Protein AF-X1T125-F1 (afdb_monomer_lite)

Organism: NCBI:txid412755

Sequence (90 aa):
MPIKWSAVKVSEAMDEVENQVSLAEAFIAEAKVKTQAARNIANLPQYVDQHLVRLIGDIERIDRVKDSIKAVRKDIPDGAIEAEQEHAKH

Structure (mmCIF, N/CA/C/O backbone):
data_AF-X1T125-F1
#
_entry.id   AF-X1T125-F1
#
loop_
_atom_site.group_PDB
_atom_site.id
_atom_site.type_symbol
_atom_site.label_atom_id
_atom_site.label_alt_id
_atom_site.label_comp_id
_atom_site.label_asym_id
_atom_site.label_entity_id
_atom_site.label_seq_id
_atom_site.pdbx_PDB_ins_code
_atom_site.Cartn_x
_atom_site.Cartn_y
_atom_site.Cartn_z
_atom_site.occupancy
_atom_site.B_iso_or_equiv
_atom_site.auth_seq_id
_atom_site.auth_comp_id
_atom_site.auth_asym_id
_atom_site.auth_atom_id
_atom_site.pdbx_PDB_model_num
ATOM 1 N N . MET A 1 1 ? -27.449 -4.538 17.171 1.00 59.22 1 MET A N 1
ATOM 2 C CA . MET A 1 1 ? -27.193 -6.000 17.216 1.00 59.22 1 MET A 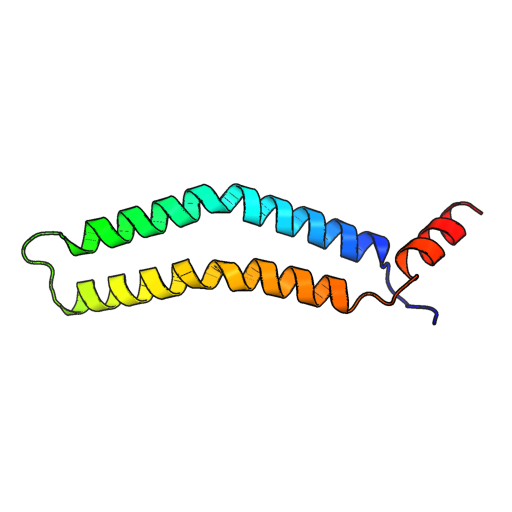CA 1
ATOM 3 C C . MET A 1 1 ? -25.861 -6.182 17.935 1.00 59.22 1 MET A C 1
ATOM 5 O O . MET A 1 1 ? -24.943 -5.474 17.541 1.00 59.22 1 MET A O 1
ATOM 9 N N . PRO A 1 2 ? -25.724 -7.004 18.992 1.00 75.69 2 PRO A N 1
ATOM 10 C CA . PRO A 1 2 ? -24.452 -7.086 19.707 1.00 75.69 2 PRO A CA 1
ATOM 11 C C . PRO A 1 2 ? -23.423 -7.830 18.847 1.00 75.69 2 PRO A C 1
ATOM 13 O O . PRO A 1 2 ? -23.540 -9.035 18.619 1.00 75.69 2 PRO A O 1
ATOM 16 N N . ILE A 1 3 ? -22.440 -7.097 18.330 1.00 83.06 3 ILE A N 1
ATOM 17 C CA . ILE A 1 3 ? -21.276 -7.666 17.650 1.00 83.06 3 ILE A CA 1
ATOM 18 C C . ILE A 1 3 ? -20.329 -8.285 18.690 1.00 83.06 3 ILE A C 1
ATOM 20 O O . ILE A 1 3 ? -20.218 -7.801 19.812 1.00 83.06 3 ILE A O 1
ATOM 24 N N . LYS A 1 4 ? -19.676 -9.401 18.341 1.00 89.62 4 LYS A N 1
ATOM 25 C CA . LYS A 1 4 ? -18.783 -10.158 19.251 1.00 89.62 4 LYS A CA 1
ATOM 26 C C . LYS A 1 4 ? -17.318 -9.712 19.183 1.00 89.62 4 LYS A C 1
ATOM 28 O O . LYS A 1 4 ? -16.434 -10.395 19.690 1.00 89.62 4 LYS A O 1
ATOM 33 N N . TRP A 1 5 ? -17.062 -8.618 18.489 1.00 92.00 5 TRP A N 1
ATOM 34 C CA . TRP A 1 5 ? -15.748 -8.078 18.173 1.00 92.00 5 TRP A CA 1
ATOM 35 C C . TRP A 1 5 ? -15.797 -6.560 18.351 1.00 92.00 5 TRP A C 1
ATOM 37 O O . TRP A 1 5 ? -16.881 -5.985 18.398 1.00 92.00 5 TRP A O 1
ATOM 47 N N . SER A 1 6 ? -14.630 -5.930 18.487 1.00 93.62 6 SER A N 1
ATOM 48 C CA . SER A 1 6 ? -14.524 -4.492 18.749 1.00 93.62 6 SER A CA 1
ATOM 49 C C . SER A 1 6 ? -14.575 -3.705 17.441 1.00 93.62 6 SER A C 1
ATOM 51 O O . SER A 1 6 ? -13.647 -3.789 16.635 1.00 93.62 6 SER A O 1
ATOM 53 N N . ALA A 1 7 ? -15.654 -2.955 17.226 1.00 93.75 7 ALA A N 1
ATOM 54 C CA . ALA A 1 7 ? -15.791 -2.049 16.090 1.00 93.75 7 ALA A CA 1
ATOM 55 C C . ALA A 1 7 ? -14.792 -0.894 16.181 1.00 93.75 7 ALA A C 1
ATOM 57 O O . ALA A 1 7 ? -14.211 -0.516 15.164 1.00 93.75 7 ALA A O 1
ATOM 58 N N . VAL A 1 8 ? -14.533 -0.399 17.397 1.00 94.69 8 VAL A N 1
ATOM 59 C CA . VAL A 1 8 ? -13.530 0.649 17.642 1.00 94.69 8 VAL A CA 1
ATOM 60 C C . VAL A 1 8 ? -12.149 0.184 17.180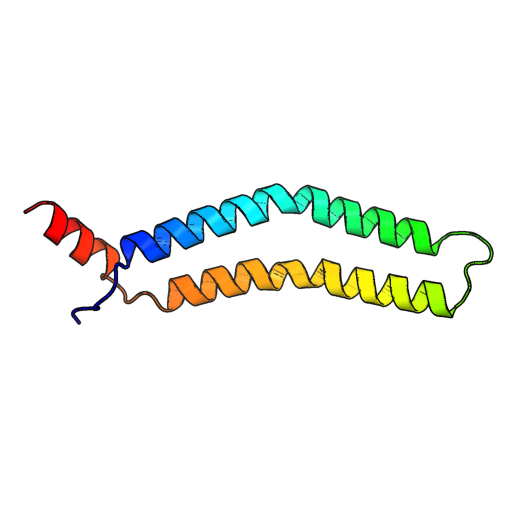 1.00 94.69 8 VAL A C 1
ATOM 62 O O . VAL A 1 8 ? -11.547 0.827 16.324 1.00 94.69 8 VAL A O 1
ATOM 65 N N . LYS A 1 9 ? -11.680 -0.981 17.652 1.00 96.31 9 LYS A N 1
ATOM 66 C CA . LYS A 1 9 ? -10.345 -1.489 17.291 1.00 96.31 9 LYS A CA 1
ATOM 67 C C . LYS A 1 9 ? -10.201 -1.788 15.803 1.00 96.31 9 LYS A C 1
ATOM 69 O O . LYS A 1 9 ? -9.124 -1.609 15.246 1.00 96.31 9 LYS A O 1
ATOM 74 N N . VAL A 1 10 ? -11.263 -2.270 15.154 1.00 96.25 10 VAL A N 1
ATOM 75 C CA . VAL A 1 10 ? -11.246 -2.495 13.701 1.00 96.25 10 VAL A CA 1
ATOM 76 C C . VAL A 1 10 ? -11.123 -1.164 12.958 1.00 96.25 10 VAL A C 1
ATOM 78 O O . VAL A 1 10 ? -10.328 -1.077 12.025 1.00 96.25 10 VAL A O 1
ATOM 81 N N . SER A 1 11 ? -11.853 -0.127 13.381 1.00 95.25 11 SER A N 1
ATOM 82 C CA . SER A 1 11 ? -11.744 1.210 12.785 1.00 95.25 11 SER A CA 1
ATOM 83 C C . SER A 1 11 ? -10.340 1.791 12.954 1.00 95.25 11 SER A C 1
ATOM 85 O O . SER A 1 11 ? -9.737 2.202 11.968 1.00 95.25 11 SER A O 1
ATOM 87 N N . GLU A 1 12 ? -9.792 1.750 14.170 1.00 96.69 12 GLU A N 1
ATOM 88 C CA . GLU A 1 12 ? -8.442 2.245 14.473 1.00 96.69 12 GLU A CA 1
ATOM 89 C C . GLU A 1 12 ? -7.378 1.523 13.636 1.00 96.69 12 GLU A C 1
ATOM 91 O O . GLU A 1 12 ? -6.525 2.160 13.021 1.00 96.69 12 GLU A O 1
ATOM 96 N N . ALA A 1 13 ? -7.470 0.194 13.521 1.00 97.62 13 ALA A N 1
ATOM 97 C CA . ALA A 1 13 ? -6.564 -0.573 12.673 1.00 97.62 13 ALA A CA 1
ATOM 98 C C . 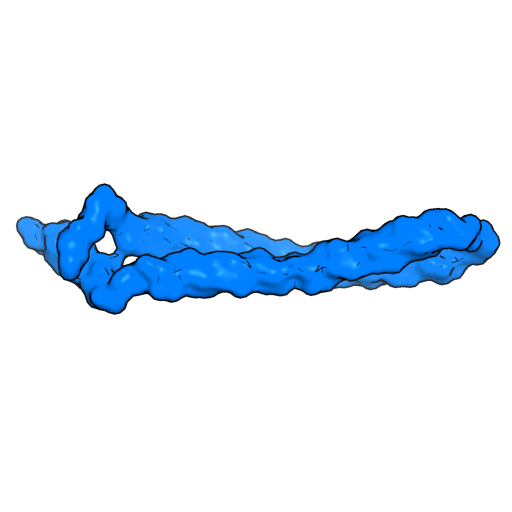ALA A 1 13 ? -6.652 -0.147 11.195 1.00 97.62 13 ALA A C 1
ATOM 100 O O . ALA A 1 13 ? -5.638 -0.105 10.500 1.00 97.62 13 ALA A O 1
ATOM 101 N N . MET A 1 14 ? -7.848 0.181 10.694 1.00 97.19 14 MET A N 1
ATOM 102 C CA . MET A 1 14 ? -8.012 0.688 9.327 1.00 97.19 14 MET A CA 1
ATOM 103 C C . MET A 1 14 ? -7.435 2.096 9.150 1.00 97.19 14 MET A C 1
ATOM 105 O O . MET A 1 14 ? -6.867 2.371 8.093 1.00 97.19 14 MET A O 1
ATOM 109 N N . ASP A 1 15 ? -7.513 2.954 10.168 1.00 96.69 15 ASP A N 1
ATOM 110 C CA . ASP A 1 15 ? -6.880 4.279 10.160 1.00 96.69 15 ASP A CA 1
ATOM 111 C C . ASP A 1 15 ? -5.351 4.167 10.101 1.00 96.69 15 ASP A C 1
ATOM 113 O O . ASP A 1 15 ? -4.701 4.847 9.304 1.00 96.69 15 ASP A O 1
ATOM 117 N N . GLU A 1 16 ? -4.768 3.254 10.882 1.00 97.94 16 GLU A N 1
ATOM 118 C CA . GLU A 1 16 ? -3.328 2.985 10.856 1.00 97.94 16 GLU A CA 1
ATOM 119 C C . GLU A 1 16 ? -2.865 2.483 9.483 1.00 97.94 16 GLU A C 1
ATOM 121 O O . GLU A 1 16 ? -1.864 2.968 8.943 1.00 97.94 16 GLU A O 1
ATOM 126 N N . VAL A 1 17 ? -3.603 1.541 8.887 1.00 96.75 17 VAL A N 1
ATOM 127 C CA . VAL A 1 17 ? -3.290 1.013 7.553 1.00 96.75 17 VAL A CA 1
ATOM 128 C C . VAL A 1 17 ? -3.426 2.105 6.489 1.00 96.75 17 VAL A C 1
ATOM 130 O O . VAL A 1 17 ? -2.534 2.249 5.652 1.00 96.75 17 VAL A O 1
ATOM 133 N N . GLU A 1 18 ? -4.494 2.907 6.517 1.00 95.75 18 GLU A N 1
ATOM 134 C CA . GLU A 1 18 ? -4.683 4.007 5.562 1.00 95.75 18 GLU A CA 1
ATOM 135 C C . GLU A 1 18 ? -3.571 5.053 5.664 1.00 95.75 18 GLU A C 1
ATOM 137 O O . GLU A 1 18 ? -3.073 5.533 4.639 1.00 95.75 18 GLU A O 1
ATOM 142 N N . ASN A 1 19 ? -3.128 5.365 6.882 1.00 96.38 19 ASN A N 1
ATOM 143 C CA . ASN A 1 19 ? -2.006 6.265 7.104 1.00 96.38 19 ASN A CA 1
ATOM 144 C C . ASN A 1 19 ? -0.714 5.721 6.471 1.00 96.38 19 ASN A C 1
ATOM 146 O O . ASN A 1 19 ? -0.038 6.443 5.740 1.00 96.38 19 ASN A O 1
ATOM 150 N N . GLN A 1 20 ? -0.397 4.436 6.664 1.00 96.38 20 GLN A N 1
ATOM 151 C CA . GLN A 1 20 ? 0.786 3.824 6.041 1.00 96.38 20 GLN A CA 1
ATOM 152 C C . GLN A 1 20 ? 0.715 3.844 4.510 1.00 96.38 20 GLN A C 1
ATOM 154 O O . GLN A 1 20 ? 1.698 4.172 3.845 1.00 96.38 20 GLN A O 1
ATOM 159 N N . VAL A 1 21 ? -0.454 3.550 3.935 1.00 94.00 21 VAL A N 1
ATOM 160 C CA . VAL A 1 21 ? -0.660 3.617 2.480 1.00 94.00 21 VAL A CA 1
ATOM 161 C C . VAL A 1 21 ? -0.470 5.043 1.962 1.00 94.00 21 VAL A C 1
ATOM 163 O O . VAL A 1 21 ? 0.154 5.239 0.921 1.00 94.00 21 VAL A O 1
ATOM 166 N N . SER A 1 22 ? -0.955 6.039 2.700 1.00 93.50 22 SER A N 1
ATOM 167 C CA . SER A 1 22 ? -0.802 7.454 2.344 1.00 93.50 22 SER A CA 1
ATOM 168 C C . SER A 1 22 ? 0.663 7.899 2.392 1.00 93.50 22 SER A C 1
ATOM 170 O O . SER A 1 22 ? 1.129 8.591 1.491 1.00 93.50 22 SER A O 1
ATOM 172 N N . LEU A 1 23 ? 1.429 7.442 3.388 1.00 95.50 23 LEU A N 1
ATOM 173 C CA . LEU A 1 23 ? 2.875 7.681 3.460 1.00 95.50 23 LEU A CA 1
ATOM 174 C C . LEU A 1 23 ? 3.631 7.021 2.295 1.00 95.50 23 LEU A C 1
ATOM 176 O O . LEU A 1 23 ? 4.617 7.571 1.803 1.00 95.50 23 LEU A O 1
ATOM 180 N N . ALA A 1 24 ? 3.168 5.857 1.832 1.00 95.00 24 ALA A N 1
ATOM 181 C CA . ALA A 1 24 ? 3.778 5.133 0.721 1.00 95.00 24 ALA A CA 1
ATOM 182 C C . ALA A 1 24 ? 3.484 5.749 -0.662 1.00 95.00 24 ALA A C 1
ATOM 184 O O . ALA A 1 24 ? 4.215 5.477 -1.615 1.00 95.00 24 ALA A O 1
ATOM 185 N N . GLU A 1 25 ? 2.445 6.579 -0.791 1.00 92.75 25 GLU A N 1
ATOM 186 C CA . GLU A 1 25 ? 1.922 7.073 -2.073 1.00 92.75 25 GLU A CA 1
ATOM 187 C C . GLU A 1 25 ? 2.989 7.767 -2.930 1.00 92.75 25 GLU A C 1
ATOM 189 O O . GLU A 1 25 ? 3.136 7.461 -4.115 1.00 92.75 25 GLU A O 1
ATOM 194 N N . ALA A 1 26 ? 3.807 8.626 -2.316 1.00 94.44 26 ALA A N 1
ATOM 195 C CA . ALA A 1 26 ? 4.891 9.315 -3.011 1.00 94.44 26 ALA A CA 1
ATOM 196 C C . ALA A 1 26 ? 5.957 8.341 -3.544 1.00 94.44 26 ALA A C 1
ATOM 198 O O . ALA A 1 26 ? 6.401 8.473 -4.685 1.00 94.44 26 ALA A O 1
ATOM 199 N N . PHE A 1 27 ? 6.333 7.331 -2.754 1.00 96.44 27 PHE A N 1
ATOM 200 C CA . PHE A 1 27 ? 7.325 6.329 -3.155 1.00 96.44 27 PHE A CA 1
ATOM 201 C C . PHE A 1 27 ? 6.808 5.433 -4.279 1.00 96.44 27 PHE A C 1
ATOM 203 O O . PHE A 1 27 ? 7.555 5.074 -5.188 1.00 96.44 27 PHE A O 1
ATOM 210 N N . ILE A 1 28 ? 5.521 5.090 -4.248 1.00 96.06 28 ILE A N 1
ATOM 211 C CA . ILE A 1 28 ? 4.888 4.271 -5.283 1.00 96.06 28 ILE A CA 1
ATOM 212 C C . ILE A 1 28 ? 4.758 5.066 -6.590 1.00 96.06 28 ILE A C 1
ATOM 214 O O . ILE A 1 28 ? 5.058 4.543 -7.668 1.00 96.06 28 ILE A O 1
ATOM 218 N N . ALA A 1 29 ? 4.397 6.349 -6.504 1.00 95.19 29 ALA A N 1
ATOM 219 C CA . ALA A 1 29 ? 4.404 7.252 -7.651 1.00 95.19 29 ALA A CA 1
ATOM 220 C C . ALA A 1 29 ? 5.815 7.394 -8.249 1.00 95.19 29 ALA A C 1
ATOM 222 O O . ALA A 1 29 ? 5.986 7.303 -9.467 1.00 95.19 29 ALA A O 1
ATOM 223 N N . GLU A 1 30 ? 6.843 7.543 -7.408 1.00 97.56 30 GLU A N 1
ATOM 224 C CA . GLU A 1 30 ? 8.236 7.590 -7.857 1.00 97.56 30 GLU A CA 1
ATOM 225 C C . GLU A 1 30 ? 8.660 6.272 -8.526 1.00 97.56 30 GLU A C 1
ATOM 227 O O . GLU A 1 30 ? 9.289 6.291 -9.586 1.00 97.56 30 GLU A O 1
ATOM 232 N N . ALA A 1 31 ? 8.276 5.121 -7.964 1.00 97.69 31 ALA A N 1
ATOM 233 C CA . ALA A 1 31 ? 8.547 3.812 -8.553 1.00 97.69 31 ALA A CA 1
ATOM 234 C C . ALA A 1 31 ? 7.966 3.706 -9.970 1.00 97.69 31 ALA A C 1
ATOM 236 O O . ALA A 1 31 ? 8.686 3.314 -10.889 1.00 97.69 31 ALA A O 1
ATOM 237 N N . LYS A 1 32 ? 6.719 4.154 -10.178 1.00 97.75 32 LYS A N 1
ATOM 238 C CA . LYS A 1 32 ? 6.097 4.219 -11.509 1.00 97.75 32 LYS A CA 1
ATOM 239 C C . LYS A 1 32 ? 6.932 5.050 -12.480 1.00 97.75 32 LYS A C 1
ATOM 241 O O . LYS A 1 32 ? 7.228 4.585 -13.580 1.00 97.75 32 LYS A O 1
ATOM 246 N N . VAL A 1 33 ? 7.350 6.251 -12.070 1.00 98.12 33 VAL A N 1
ATOM 247 C CA . VAL A 1 33 ? 8.189 7.140 -12.894 1.00 98.12 33 VAL A CA 1
ATOM 248 C C . VAL A 1 33 ? 9.500 6.453 -13.281 1.00 98.12 33 VAL A C 1
ATOM 250 O O . VAL A 1 33 ? 9.883 6.477 -14.453 1.00 98.12 33 VAL A O 1
ATOM 253 N N . LYS A 1 34 ? 10.172 5.784 -12.336 1.00 98.31 34 LYS A N 1
ATOM 254 C CA . LYS A 1 34 ? 11.422 5.058 -12.615 1.00 98.31 34 LYS A CA 1
ATOM 255 C C . LYS A 1 34 ? 11.207 3.881 -13.560 1.00 98.31 34 LYS A C 1
ATOM 257 O O . LYS A 1 34 ? 12.006 3.692 -14.476 1.00 98.31 34 LYS A O 1
ATOM 262 N N . THR A 1 35 ? 10.125 3.121 -13.398 1.00 98.12 35 THR A N 1
ATOM 263 C CA . THR A 1 35 ? 9.778 2.037 -14.327 1.00 98.12 35 THR A CA 1
ATOM 264 C C . THR A 1 35 ? 9.497 2.582 -15.726 1.00 98.12 35 THR A C 1
ATOM 266 O O . THR A 1 35 ? 9.962 2.008 -16.708 1.00 98.12 35 THR A O 1
ATOM 269 N N . GLN A 1 36 ? 8.815 3.725 -15.837 1.00 97.81 36 GLN A N 1
ATOM 270 C CA . GLN A 1 36 ? 8.564 4.396 -17.113 1.00 97.81 36 GLN A CA 1
ATOM 271 C C . GLN A 1 36 ? 9.868 4.840 -17.789 1.00 97.81 36 GLN A C 1
ATOM 273 O O . GLN A 1 36 ? 10.033 4.654 -18.992 1.00 97.81 36 GLN A O 1
ATOM 278 N N . ALA A 1 37 ? 10.816 5.375 -17.016 1.00 98.00 37 ALA A N 1
ATOM 279 C CA . ALA A 1 37 ? 12.136 5.747 -17.513 1.00 98.00 37 ALA A CA 1
ATOM 280 C C . ALA A 1 37 ? 12.937 4.526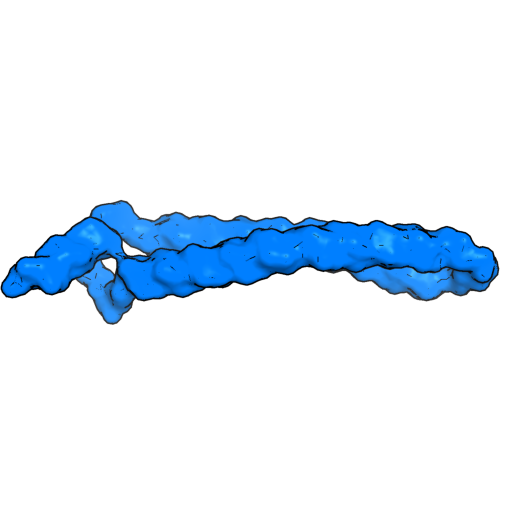 -17.997 1.00 98.00 37 ALA A C 1
ATOM 282 O O . ALA A 1 37 ? 13.587 4.600 -19.038 1.00 98.00 37 ALA A O 1
ATOM 283 N N . ALA A 1 38 ? 12.840 3.388 -17.301 1.00 98.06 38 ALA A N 1
ATOM 284 C CA . ALA A 1 38 ? 13.514 2.147 -17.690 1.00 98.06 38 ALA A CA 1
ATOM 285 C C . ALA A 1 38 ? 13.061 1.620 -19.065 1.00 98.06 38 ALA A C 1
ATOM 287 O O . ALA A 1 38 ? 13.857 1.017 -19.783 1.00 98.06 38 ALA A O 1
ATOM 288 N N . ARG A 1 39 ? 11.818 1.899 -19.480 1.00 97.69 39 ARG A N 1
ATOM 289 C CA . ARG A 1 39 ? 11.321 1.539 -20.821 1.00 97.69 39 ARG A CA 1
ATOM 290 C C . ARG A 1 39 ? 12.034 2.281 -21.953 1.00 97.69 39 ARG A C 1
ATOM 292 O O . ARG A 1 39 ? 12.049 1.800 -23.078 1.00 97.69 39 ARG A O 1
ATOM 299 N N . ASN A 1 40 ? 12.643 3.428 -21.656 1.00 96.69 40 ASN A N 1
ATOM 300 C CA . ASN A 1 40 ? 13.344 4.255 -22.640 1.00 96.69 40 ASN A CA 1
ATOM 301 C C . ASN A 1 40 ? 14.833 3.891 -22.783 1.00 96.69 40 ASN A C 1
ATOM 303 O O . ASN A 1 40 ? 15.571 4.596 -23.471 1.00 96.69 40 ASN A O 1
ATOM 307 N N . ILE A 1 41 ? 15.300 2.822 -22.127 1.00 97.75 41 ILE A N 1
ATOM 308 C CA . ILE A 1 41 ? 16.677 2.344 -22.275 1.00 97.75 41 ILE A CA 1
ATOM 309 C C . ILE A 1 41 ? 16.902 1.899 -23.727 1.00 97.75 41 ILE A C 1
ATOM 311 O O . ILE A 1 41 ? 16.126 1.131 -24.297 1.00 97.75 41 ILE A O 1
ATOM 315 N N . ALA A 1 42 ? 17.985 2.381 -24.336 1.00 97.38 42 ALA A N 1
ATOM 316 C CA . ALA A 1 42 ? 18.331 2.033 -25.708 1.00 97.38 42 ALA A CA 1
ATOM 317 C C . ALA A 1 42 ? 18.561 0.521 -25.864 1.00 97.38 42 ALA A C 1
ATOM 319 O O . ALA A 1 42 ? 19.199 -0.111 -25.023 1.00 97.38 42 ALA A O 1
ATOM 320 N N . ASN A 1 43 ? 18.082 -0.040 -26.978 1.00 96.81 43 ASN A N 1
ATOM 321 C CA . ASN A 1 43 ? 18.190 -1.467 -27.307 1.00 96.81 43 ASN A CA 1
ATOM 322 C C . ASN A 1 43 ? 17.557 -2.405 -26.260 1.00 96.81 43 ASN A C 1
ATOM 324 O O . ASN A 1 43 ? 17.994 -3.547 -26.114 1.00 96.81 43 ASN A O 1
ATOM 328 N N . LEU A 1 44 ? 16.533 -1.940 -25.533 1.00 97.19 44 LEU A N 1
ATOM 329 C CA . LEU A 1 44 ? 15.814 -2.769 -24.571 1.00 97.19 44 LEU A CA 1
ATOM 330 C C . LEU A 1 44 ? 15.160 -3.971 -25.281 1.00 97.19 44 LEU A C 1
ATOM 332 O O . LEU A 1 44 ? 14.369 -3.777 -26.209 1.00 97.19 44 LEU A O 1
ATOM 336 N N . PRO A 1 45 ? 15.442 -5.217 -24.857 1.00 98.06 45 PRO A N 1
ATOM 337 C CA . PRO A 1 45 ? 14.779 -6.378 -25.429 1.00 98.06 45 PRO A CA 1
ATOM 338 C C . PRO A 1 45 ? 13.269 -6.341 -25.180 1.00 98.06 45 PRO A C 1
ATOM 340 O O . PRO A 1 45 ? 12.816 -6.010 -24.083 1.00 98.06 45 PRO A O 1
ATOM 343 N N . GLN A 1 46 ? 12.483 -6.772 -26.168 1.00 96.88 46 GLN A N 1
ATOM 344 C CA . GLN A 1 46 ? 11.018 -6.729 -26.100 1.00 96.88 46 GLN A CA 1
ATOM 345 C C . GLN A 1 46 ? 10.442 -7.471 -24.883 1.00 96.88 46 GLN A C 1
ATOM 347 O O . GLN A 1 46 ? 9.489 -6.995 -24.271 1.00 96.88 46 GLN A O 1
ATOM 352 N N . TYR A 1 47 ? 11.017 -8.618 -24.504 1.00 97.69 47 TYR A N 1
ATOM 353 C CA . TYR A 1 47 ? 10.544 -9.370 -23.337 1.00 97.69 47 TYR A CA 1
ATOM 354 C C . TYR A 1 47 ? 10.716 -8.570 -22.035 1.00 97.69 47 TYR A C 1
ATOM 356 O O . TYR A 1 47 ? 9.866 -8.641 -21.153 1.00 97.69 47 TYR A O 1
ATOM 364 N N . VAL A 1 48 ? 11.768 -7.749 -21.931 1.00 98.25 48 VAL A N 1
ATOM 365 C CA . VAL A 1 48 ? 11.985 -6.872 -20.774 1.00 98.25 48 VAL A CA 1
ATOM 366 C C . VAL A 1 48 ? 10.961 -5.739 -20.768 1.00 98.25 48 VAL A C 1
ATOM 368 O O . VAL A 1 48 ? 10.361 -5.491 -19.726 1.00 98.25 48 VAL A O 1
ATOM 371 N N . ASP A 1 49 ? 10.685 -5.104 -21.915 1.00 97.94 49 ASP A N 1
ATOM 372 C CA . ASP A 1 49 ? 9.642 -4.066 -22.003 1.00 97.94 49 ASP A CA 1
ATOM 373 C C . ASP A 1 49 ? 8.267 -4.599 -21.573 1.00 97.94 49 ASP A C 1
ATOM 375 O O . ASP A 1 49 ? 7.566 -3.952 -20.798 1.00 97.94 49 ASP A O 1
ATOM 379 N N . GLN A 1 50 ? 7.908 -5.820 -21.982 1.00 98.19 50 GLN A N 1
ATOM 380 C CA . GLN A 1 50 ? 6.658 -6.462 -21.557 1.00 98.19 50 GLN A CA 1
ATOM 381 C C . GLN A 1 50 ? 6.579 -6.638 -20.033 1.00 98.19 50 GLN A C 1
ATOM 383 O O . GLN A 1 50 ? 5.528 -6.389 -19.436 1.00 98.19 50 GLN A O 1
ATOM 388 N N . HIS A 1 51 ? 7.683 -7.024 -19.385 1.00 98.25 51 HIS A N 1
ATOM 389 C CA . HIS A 1 51 ? 7.743 -7.096 -17.924 1.00 98.25 51 HIS A CA 1
ATOM 390 C C . HIS A 1 51 ? 7.592 -5.717 -17.271 1.00 98.25 51 HIS A C 1
ATOM 392 O O . HIS A 1 51 ? 6.870 -5.598 -16.281 1.00 98.25 51 HIS A O 1
ATOM 398 N N . LEU A 1 52 ? 8.206 -4.673 -17.835 1.00 98.31 52 LEU A N 1
ATOM 399 C CA . LEU A 1 52 ? 8.076 -3.303 -17.329 1.00 98.31 52 LEU A CA 1
ATOM 400 C C . LEU A 1 52 ? 6.646 -2.768 -17.481 1.00 98.31 52 LEU A C 1
ATOM 402 O O . LEU A 1 52 ? 6.126 -2.156 -16.553 1.00 98.31 52 LEU A O 1
ATOM 406 N N . VAL A 1 53 ? 5.979 -3.037 -18.607 1.00 97.94 53 VAL A N 1
ATOM 407 C CA . VAL A 1 53 ? 4.566 -2.678 -18.817 1.00 97.94 53 VAL A CA 1
ATOM 408 C C . VAL A 1 53 ? 3.674 -3.351 -17.777 1.00 97.94 53 VAL A C 1
ATOM 410 O O . VAL A 1 53 ? 2.813 -2.698 -17.187 1.00 97.94 53 VAL A O 1
ATOM 413 N N . ARG A 1 54 ? 3.900 -4.642 -17.510 1.00 97.62 54 ARG A N 1
ATOM 414 C CA . ARG A 1 54 ? 3.158 -5.364 -16.472 1.00 97.62 54 ARG A CA 1
ATOM 415 C C . ARG A 1 54 ? 3.399 -4.765 -15.087 1.00 97.62 54 ARG A C 1
ATOM 417 O O . ARG A 1 54 ? 2.434 -4.548 -14.363 1.00 97.62 54 ARG A O 1
ATOM 424 N N . LEU A 1 55 ? 4.650 -4.447 -14.756 1.00 97.44 55 LEU A N 1
ATOM 425 C CA . LEU A 1 55 ? 5.006 -3.823 -13.482 1.00 97.44 55 LEU A CA 1
ATOM 426 C C . LEU A 1 55 ? 4.313 -2.465 -13.292 1.00 97.44 55 LEU A C 1
ATOM 428 O O . LEU A 1 55 ? 3.802 -2.202 -12.209 1.00 97.44 55 LEU A O 1
ATOM 432 N N . ILE A 1 56 ? 4.236 -1.627 -14.333 1.00 97.38 56 ILE A N 1
ATOM 433 C CA . ILE A 1 56 ? 3.482 -0.361 -14.273 1.00 97.38 56 ILE A CA 1
ATOM 434 C C . ILE A 1 56 ? 2.014 -0.630 -13.927 1.00 97.38 56 ILE A C 1
ATOM 436 O O . ILE A 1 56 ? 1.477 0.007 -13.025 1.00 97.38 56 ILE A O 1
ATOM 440 N N . GLY A 1 57 ? 1.385 -1.602 -14.594 1.00 96.00 57 GLY A N 1
ATOM 441 C CA . GLY A 1 57 ? -0.002 -1.971 -14.314 1.00 96.00 57 GLY A CA 1
ATOM 442 C C . GLY A 1 57 ? -0.213 -2.531 -12.903 1.00 96.00 57 GLY A C 1
ATOM 443 O O . GLY A 1 57 ? -1.260 -2.295 -12.304 1.00 96.00 57 GLY A O 1
ATOM 444 N N . ASP A 1 58 ? 0.766 -3.250 -12.350 1.00 95.12 58 ASP A N 1
ATOM 445 C CA . ASP A 1 58 ? 0.720 -3.735 -10.967 1.00 95.12 58 ASP A CA 1
ATOM 446 C C . ASP A 1 58 ? 0.873 -2.581 -9.957 1.00 95.12 58 ASP A C 1
ATOM 448 O O . ASP A 1 58 ? 0.154 -2.549 -8.960 1.00 95.12 58 ASP A O 1
ATOM 452 N N . ILE A 1 59 ? 1.728 -1.592 -10.245 1.00 95.06 59 ILE A N 1
ATOM 453 C CA . ILE A 1 59 ? 1.892 -0.376 -9.430 1.00 95.06 59 ILE A CA 1
ATOM 454 C C . ILE A 1 59 ? 0.607 0.465 -9.413 1.00 95.06 59 ILE A C 1
ATOM 456 O O . ILE A 1 59 ? 0.159 0.890 -8.352 1.00 95.06 59 ILE A O 1
ATOM 460 N N . GLU A 1 60 ? -0.026 0.671 -10.570 1.00 91.75 60 GLU A N 1
ATOM 461 C CA . GLU A 1 60 ? -1.283 1.430 -10.681 1.00 91.75 60 GLU A CA 1
ATOM 462 C C . GLU A 1 60 ? -2.445 0.779 -9.918 1.00 91.75 60 GLU A C 1
ATOM 464 O O . GLU A 1 60 ? -3.413 1.442 -9.560 1.00 91.75 60 GLU A O 1
ATOM 469 N N . ARG A 1 61 ? -2.362 -0.522 -9.624 1.00 90.38 61 ARG A N 1
ATOM 470 C CA . ARG A 1 61 ? -3.392 -1.232 -8.857 1.00 90.38 61 ARG A CA 1
ATOM 471 C C . ARG A 1 61 ? -3.316 -0.988 -7.354 1.00 90.38 61 ARG A C 1
ATOM 473 O O . ARG A 1 61 ? -4.200 -1.487 -6.655 1.00 90.38 61 ARG A O 1
ATOM 480 N N . ILE A 1 62 ? -2.332 -0.238 -6.851 1.00 87.31 62 ILE A N 1
ATOM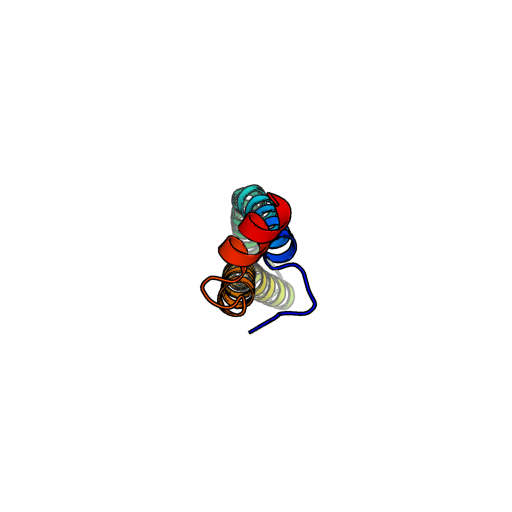 481 C CA . ILE A 1 62 ? -2.238 0.071 -5.419 1.00 87.31 62 ILE A CA 1
ATOM 482 C C . ILE A 1 62 ? -3.487 0.797 -4.894 1.00 87.31 62 ILE A C 1
ATOM 484 O O . ILE A 1 62 ? -3.853 0.617 -3.736 1.00 87.31 62 ILE A O 1
ATOM 488 N N . ASP A 1 63 ? -4.207 1.529 -5.749 1.00 82.25 63 ASP A N 1
ATOM 489 C CA . ASP A 1 63 ? -5.455 2.211 -5.382 1.00 82.25 63 ASP A CA 1
ATOM 490 C C . ASP A 1 63 ? -6.516 1.241 -4.830 1.00 82.25 63 ASP A C 1
ATOM 492 O O . ASP A 1 63 ? -7.305 1.600 -3.954 1.00 82.25 63 A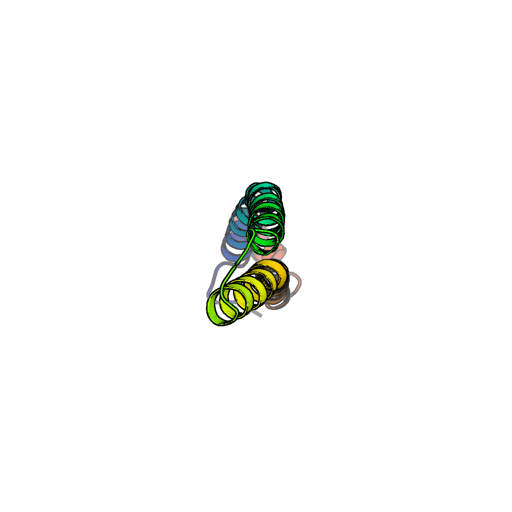SP A O 1
ATOM 496 N N . ARG A 1 64 ? -6.466 -0.039 -5.232 1.00 91.62 64 ARG A N 1
ATOM 497 C CA . ARG A 1 64 ? -7.341 -1.098 -4.697 1.00 91.62 64 ARG A CA 1
ATOM 498 C C . ARG A 1 64 ? -7.140 -1.346 -3.205 1.00 91.62 64 ARG A C 1
ATOM 500 O O . ARG A 1 64 ? -8.038 -1.878 -2.551 1.00 91.62 64 ARG A O 1
ATOM 507 N N . VAL A 1 65 ? -5.977 -0.995 -2.657 1.00 91.56 65 VAL A N 1
ATOM 508 C CA . VAL A 1 65 ? -5.712 -1.097 -1.219 1.00 91.56 65 VAL A CA 1
ATOM 509 C C . VAL A 1 65 ? -6.609 -0.116 -0.467 1.00 91.56 65 VAL A C 1
ATOM 511 O O . VAL A 1 65 ? -7.299 -0.529 0.461 1.00 91.56 65 VAL A O 1
ATOM 514 N N . LYS A 1 66 ? -6.697 1.144 -0.919 1.00 91.25 66 LYS A N 1
ATOM 515 C CA . LYS A 1 66 ? -7.592 2.148 -0.318 1.00 91.25 66 LYS A CA 1
ATOM 516 C C . LYS A 1 66 ? -9.061 1.726 -0.428 1.00 91.25 66 LYS A C 1
ATOM 518 O O . LYS A 1 66 ? -9.817 1.877 0.529 1.00 91.25 66 LYS A O 1
ATOM 523 N N . ASP A 1 67 ? -9.463 1.137 -1.553 1.00 94.50 67 ASP A N 1
ATOM 524 C CA . ASP A 1 67 ? -10.825 0.609 -1.717 1.00 94.50 67 ASP A CA 1
ATOM 525 C C . ASP A 1 67 ? -11.125 -0.565 -0.776 1.00 94.50 67 ASP A C 1
ATOM 527 O O . ASP A 1 67 ? -12.222 -0.651 -0.224 1.00 94.50 67 ASP A O 1
ATOM 531 N N . SER A 1 68 ? -10.144 -1.436 -0.535 1.00 96.06 68 SER A N 1
ATOM 532 C CA . SER A 1 68 ? -10.285 -2.553 0.406 1.00 96.06 68 SER A CA 1
ATOM 533 C C . SER A 1 68 ? -10.443 -2.059 1.848 1.00 96.06 68 SER A C 1
ATOM 535 O O . SER A 1 68 ? -11.289 -2.572 2.574 1.00 96.06 68 SER A O 1
ATOM 537 N N . ILE A 1 69 ? -9.705 -1.017 2.248 1.00 95.44 69 ILE A N 1
ATOM 538 C CA . ILE A 1 69 ? -9.858 -0.372 3.566 1.00 95.44 69 ILE A CA 1
ATOM 539 C C . ILE A 1 69 ? -11.277 0.194 3.722 1.00 95.44 69 ILE A C 1
ATOM 541 O O . ILE A 1 69 ? -11.944 -0.040 4.731 1.00 95.44 69 ILE A O 1
ATOM 545 N N . LYS A 1 70 ? -11.781 0.894 2.698 1.00 95.06 70 LYS A N 1
ATOM 546 C CA . LYS A 1 70 ? -13.156 1.421 2.696 1.00 95.06 70 LYS A CA 1
ATOM 547 C C . LYS A 1 70 ? -14.198 0.311 2.797 1.00 95.06 70 LYS A C 1
ATOM 549 O O . LYS A 1 70 ? -15.194 0.490 3.493 1.00 95.06 70 LYS A O 1
ATOM 554 N N . ALA A 1 71 ? -13.982 -0.816 2.120 1.00 97.31 71 ALA A N 1
ATOM 555 C CA . ALA A 1 71 ? -14.878 -1.965 2.200 1.00 97.31 71 ALA A CA 1
ATOM 556 C C . ALA A 1 71 ? -14.953 -2.519 3.631 1.00 97.31 71 ALA A C 1
ATOM 558 O O . ALA A 1 71 ? -16.052 -2.704 4.139 1.00 97.31 71 ALA A O 1
ATOM 559 N N . VAL A 1 72 ? -13.811 -2.668 4.314 1.00 96.19 72 VAL A N 1
ATOM 560 C CA . VAL A 1 72 ? -13.783 -3.101 5.723 1.00 96.19 72 VAL A CA 1
ATOM 561 C C . VAL A 1 72 ? -14.563 -2.137 6.616 1.00 96.19 72 VAL A C 1
ATOM 563 O O . VAL A 1 72 ? -15.377 -2.576 7.423 1.00 96.19 72 VAL A O 1
ATOM 566 N N . ARG A 1 73 ? -14.366 -0.822 6.455 1.00 94.12 73 ARG A N 1
ATOM 567 C CA . ARG A 1 73 ? -15.115 0.177 7.237 1.00 94.12 73 ARG A CA 1
ATOM 568 C C . ARG A 1 73 ? -16.619 0.113 6.979 1.00 94.12 73 ARG A C 1
ATOM 570 O O . ARG A 1 73 ? -17.397 0.273 7.910 1.00 94.12 73 ARG A O 1
ATOM 577 N N . LYS A 1 74 ? -17.030 -0.142 5.736 1.00 95.19 74 LYS A N 1
ATOM 578 C CA . LYS A 1 74 ? -18.444 -0.269 5.357 1.00 95.19 74 LYS A CA 1
ATOM 579 C C . LYS A 1 74 ? -19.130 -1.482 6.000 1.00 95.19 74 LYS A C 1
ATOM 581 O O . LYS A 1 74 ? -20.343 -1.455 6.181 1.00 95.19 74 LYS A O 1
ATOM 586 N N . ASP A 1 75 ? -18.373 -2.520 6.342 1.00 95.06 75 ASP A N 1
ATOM 587 C CA . ASP A 1 75 ? -18.904 -3.714 7.006 1.00 95.06 75 ASP A CA 1
ATOM 588 C C . ASP A 1 75 ? -19.069 -3.532 8.530 1.00 95.06 75 ASP A C 1
ATOM 590 O O . ASP A 1 75 ? -19.650 -4.395 9.195 1.00 95.06 75 ASP A O 1
ATOM 594 N N . ILE A 1 76 ? -18.605 -2.409 9.098 1.00 93.19 76 ILE A N 1
ATOM 595 C CA . ILE A 1 76 ? -18.904 -2.025 10.482 1.00 93.19 76 ILE A CA 1
ATOM 596 C C . ILE A 1 76 ? -20.366 -1.554 10.546 1.00 93.19 76 ILE A C 1
ATOM 598 O O . ILE A 1 76 ? -20.723 -0.612 9.840 1.00 93.19 76 ILE A O 1
ATOM 602 N N . PRO A 1 77 ? -21.228 -2.166 11.382 1.00 93.81 77 PRO A N 1
ATOM 603 C CA . PRO A 1 77 ? -22.614 -1.731 11.494 1.00 93.81 77 PRO A CA 1
ATOM 604 C C . PRO A 1 77 ? -22.732 -0.294 12.010 1.00 93.81 77 PRO A C 1
ATOM 606 O O . PRO A 1 77 ? -22.045 0.085 12.961 1.00 93.81 77 PRO A O 1
ATOM 609 N N . ASP A 1 78 ? -23.671 0.464 11.446 1.00 88.94 78 ASP A N 1
ATOM 610 C CA . ASP A 1 78 ? -23.990 1.815 11.910 1.00 88.94 78 ASP A CA 1
ATOM 611 C C . ASP A 1 78 ? -24.304 1.824 13.416 1.00 88.94 78 ASP A C 1
ATOM 613 O O . ASP A 1 78 ? -25.045 0.971 13.921 1.00 88.94 78 ASP A O 1
ATOM 617 N N . GLY A 1 79 ? -23.739 2.786 14.147 1.00 88.06 79 GLY A N 1
ATOM 618 C CA . GLY A 1 79 ? -23.939 2.915 15.592 1.00 88.06 79 GLY A CA 1
ATOM 619 C C . GLY A 1 79 ? -23.114 1.943 16.446 1.00 88.06 79 GLY A C 1
ATOM 620 O O . GLY A 1 79 ? -23.181 2.016 17.672 1.00 88.06 79 GLY A O 1
ATOM 621 N N . ALA A 1 80 ? -22.370 0.999 15.850 1.00 89.56 80 ALA A N 1
ATOM 622 C CA . ALA A 1 80 ? -21.613 0.002 16.612 1.00 89.56 80 ALA A CA 1
ATOM 623 C C . ALA A 1 80 ? -20.420 0.608 17.362 1.00 89.56 80 ALA A C 1
ATOM 625 O O . ALA A 1 80 ? -20.122 0.179 18.476 1.00 89.56 80 ALA A O 1
ATOM 626 N N . ILE A 1 81 ? -19.761 1.605 16.768 1.00 89.50 81 ILE A N 1
ATOM 627 C CA . ILE A 1 81 ? -18.636 2.318 17.385 1.00 89.50 81 ILE A CA 1
ATOM 628 C C . ILE A 1 81 ? -19.142 3.137 18.575 1.00 89.50 81 ILE A C 1
ATOM 630 O O . ILE A 1 81 ? -18.594 3.038 19.671 1.00 89.50 81 ILE A O 1
ATOM 634 N N . GLU A 1 82 ? -20.214 3.905 18.378 1.00 91.00 82 GLU A N 1
ATOM 635 C CA . GLU A 1 82 ? -20.822 4.745 19.408 1.00 91.00 82 GLU A CA 1
ATOM 636 C C . GLU A 1 82 ? -21.327 3.898 20.579 1.00 91.00 82 GLU A C 1
ATOM 638 O O . GLU A 1 82 ? -21.002 4.185 21.731 1.00 91.00 82 GLU A O 1
ATOM 643 N N . ALA A 1 83 ? -22.040 2.805 20.289 1.00 89.06 83 ALA A N 1
ATOM 644 C CA . ALA A 1 83 ? -22.545 1.894 21.310 1.00 89.06 83 ALA A CA 1
ATOM 645 C C . ALA A 1 83 ? -21.413 1.252 22.132 1.00 89.06 83 ALA A C 1
ATOM 647 O O . ALA A 1 83 ? -21.521 1.145 23.353 1.00 89.06 83 ALA A O 1
ATOM 648 N N . GLU A 1 84 ? -20.312 0.840 21.494 1.00 87.88 84 GLU A N 1
ATOM 649 C CA . GLU A 1 84 ? -19.150 0.286 22.200 1.00 87.88 84 GLU A CA 1
ATOM 650 C C . GLU A 1 84 ? -18.471 1.340 23.094 1.00 87.88 84 GLU A C 1
ATOM 652 O O . GLU A 1 84 ? -18.129 1.051 24.243 1.00 87.88 84 GLU A O 1
ATOM 657 N N . GLN A 1 85 ? -18.324 2.577 22.609 1.00 87.88 85 GLN A N 1
ATOM 658 C CA . GLN A 1 85 ? -17.731 3.677 23.376 1.00 87.88 85 GLN A CA 1
ATOM 659 C C . GLN A 1 85 ? -18.597 4.128 24.559 1.00 87.88 85 GLN A C 1
ATOM 661 O O . GLN A 1 85 ? -18.052 4.516 25.592 1.00 87.88 85 GLN A O 1
ATOM 666 N N . GLU A 1 86 ? -19.924 4.111 24.427 1.00 88.00 86 GLU A N 1
ATOM 667 C CA . GLU A 1 86 ? -20.850 4.398 25.529 1.00 88.00 86 GLU A CA 1
ATOM 668 C C . GLU A 1 86 ? -20.780 3.316 26.609 1.00 88.00 86 GLU A C 1
ATOM 670 O O . GLU A 1 86 ? -20.658 3.640 27.790 1.00 88.00 86 GLU A O 1
ATOM 675 N N . HIS A 1 87 ? -20.751 2.040 26.211 1.00 83.31 87 HIS A N 1
ATOM 676 C CA . HIS A 1 87 ? -20.581 0.925 27.143 1.00 83.31 87 HIS A CA 1
ATOM 677 C C . HIS A 1 87 ? -19.251 0.963 27.903 1.00 83.31 87 HIS A C 1
ATOM 679 O O . HIS A 1 87 ? -19.213 0.560 29.058 1.00 83.31 87 HIS A O 1
ATOM 685 N N . ALA A 1 88 ? -18.168 1.452 27.293 1.00 82.56 88 ALA A N 1
ATOM 686 C CA . ALA A 1 88 ? -16.865 1.561 27.954 1.00 82.56 88 ALA A CA 1
ATOM 687 C C . ALA A 1 88 ? -16.772 2.707 28.986 1.00 82.56 88 ALA A C 1
ATOM 689 O O . ALA A 1 88 ? -15.814 2.757 29.756 1.00 82.56 88 ALA A O 1
ATOM 690 N N . LYS A 1 89 ? -17.727 3.650 28.988 1.00 79.75 89 LYS A N 1
ATOM 691 C CA . LYS A 1 89 ? -17.769 4.811 29.901 1.00 79.75 89 LYS A CA 1
ATOM 692 C C . LYS A 1 89 ? -18.619 4.571 31.159 1.00 79.75 89 LYS A C 1
ATOM 694 O O . LYS A 1 89 ? -18.667 5.455 32.019 1.00 79.75 89 LYS A O 1
ATOM 699 N N . HIS A 1 90 ? -19.311 3.438 31.253 1.00 56.97 90 HIS A N 1
ATOM 700 C CA . HIS A 1 90 ? -20.169 3.041 32.376 1.00 56.97 90 HIS A CA 1
ATOM 701 C C . HIS A 1 90 ? -19.584 1.839 33.113 1.00 56.97 90 HIS A C 1
ATOM 703 O O . HIS A 1 90 ? -19.733 1.813 34.355 1.00 56.97 90 HIS A O 1
#

pLDDT: mean 93.26, std 7.03, range [56.97, 98.31]

Radius of gyration: 20.52 Å; chains: 1; bounding box: 46×20×60 Å

Secondary structure (DSSP, 8-state):
---SS-HHHHHHHHHHHHHHHHHHHHHHHHHHHHHHHHTTSTT--HHHHHHHHHHHHHHHTTHHHHHHHHHHHHTSPTTHHHHHHHHTT-

Foldseek 3Di:
DDDPDALQVLLVVLVVQVVVLVVCVVVLVVVLVVLVVVLPPPPDDPVVNVVSVVVNVVSVCSVVVVVVSVVSNVPRDPCRNVVVVVVVVD